Protein AF-A0A386JLX2-F1 (afdb_monomer_lite)

Sequence (131 aa):
MAINVAPYFHLYNGGPYQLVVCHFFLGICAYMGREWELSFRLGMRPWICVAYSAPVAAATAVFIIYPIGQGSFSDGMPLGISGTFNFMIVFQAEHNILMHPFHMLGVAGVFGGSLFSAMHVNCAVQMVTFK

Organism: NCBI:txid35849

Structure (mmCIF, N/CA/C/O backbone):
data_AF-A0A386JLX2-F1
#
_entry.id   AF-A0A386JLX2-F1
#
loop_
_atom_site.group_PDB
_atom_site.id
_atom_site.type_symbol
_atom_site.label_atom_id
_atom_site.label_alt_id
_atom_site.label_comp_id
_atom_site.label_asym_id
_atom_site.label_entity_id
_atom_site.label_seq_id
_atom_site.pdbx_PDB_ins_code
_atom_site.Cartn_x
_atom_site.Cartn_y
_atom_site.Cartn_z
_atom_site.occupancy
_atom_site.B_iso_or_equiv
_atom_site.auth_seq_id
_atom_site.auth_comp_id
_atom_site.auth_asym_id
_atom_site.auth_atom_id
_atom_site.pdbx_PDB_model_num
ATOM 1 N N . MET A 1 1 ? 31.302 -21.452 -19.687 1.00 52.09 1 MET A N 1
ATOM 2 C CA . MET A 1 1 ? 30.871 -20.875 -18.390 1.00 52.09 1 MET A CA 1
ATOM 3 C C . MET A 1 1 ? 29.405 -20.391 -18.369 1.00 52.09 1 MET A C 1
ATOM 5 O O . MET A 1 1 ? 28.961 -19.945 -17.328 1.00 52.09 1 MET A O 1
ATOM 9 N N . ALA A 1 2 ? 28.611 -20.520 -19.446 1.00 58.47 2 ALA A N 1
ATOM 10 C CA . ALA A 1 2 ? 27.252 -19.945 -19.514 1.00 58.47 2 ALA A CA 1
ATOM 11 C C . ALA A 1 2 ? 26.086 -20.896 -19.142 1.00 58.47 2 ALA A C 1
ATOM 13 O O . ALA A 1 2 ? 24.948 -20.459 -19.052 1.00 58.47 2 ALA A O 1
ATOM 14 N N . ILE A 1 3 ? 26.340 -22.191 -18.914 1.00 59.22 3 ILE A N 1
ATOM 15 C CA . ILE A 1 3 ?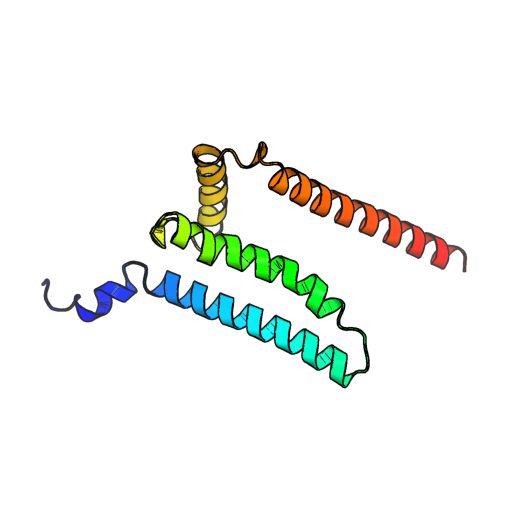 25.272 -23.212 -18.828 1.00 59.22 3 ILE A CA 1
ATOM 16 C C . ILE A 1 3 ? 24.692 -23.354 -17.400 1.00 59.22 3 ILE A C 1
ATOM 18 O O . ILE A 1 3 ? 23.554 -23.769 -17.234 1.00 59.22 3 ILE A O 1
ATOM 22 N N . ASN A 1 4 ? 25.425 -22.940 -16.356 1.00 62.19 4 ASN A N 1
ATOM 23 C CA . ASN A 1 4 ? 25.019 -23.116 -14.947 1.00 62.19 4 ASN A CA 1
ATOM 24 C C . ASN A 1 4 ? 24.203 -21.953 -14.342 1.00 62.19 4 ASN A C 1
ATOM 26 O O . ASN A 1 4 ? 23.785 -22.043 -13.192 1.00 62.19 4 ASN A O 1
ATOM 30 N N . VAL A 1 5 ? 23.965 -20.866 -15.084 1.00 63.06 5 VAL A N 1
ATOM 31 C CA . VAL A 1 5 ? 23.198 -19.693 -14.602 1.00 63.06 5 VAL A CA 1
ATOM 32 C C . VAL A 1 5 ? 21.744 -19.660 -15.085 1.00 63.06 5 VAL A C 1
ATOM 34 O O . VAL A 1 5 ? 20.936 -18.930 -14.517 1.00 63.06 5 VAL A O 1
ATOM 37 N N . ALA A 1 6 ? 21.377 -20.496 -16.062 1.00 67.81 6 ALA A N 1
ATOM 38 C CA . ALA A 1 6 ? 20.011 -20.610 -16.576 1.00 67.81 6 ALA A CA 1
ATOM 39 C C . ALA A 1 6 ? 18.926 -20.844 -15.495 1.00 67.81 6 ALA A C 1
ATOM 41 O O . ALA A 1 6 ? 17.912 -20.147 -15.548 1.00 67.81 6 ALA A O 1
ATOM 42 N N . PRO A 1 7 ? 19.103 -21.726 -14.482 1.00 73.06 7 PRO A N 1
ATOM 43 C CA . PRO A 1 7 ? 18.058 -21.943 -13.473 1.00 73.06 7 PRO A CA 1
ATOM 44 C C . PRO A 1 7 ? 17.890 -20.765 -12.502 1.00 73.06 7 PRO A C 1
ATOM 46 O O . PRO A 1 7 ? 16.843 -20.631 -11.877 1.00 73.06 7 PRO A O 1
ATOM 49 N N . TYR A 1 8 ? 18.889 -19.887 -12.388 1.00 78.88 8 TYR A N 1
ATOM 50 C CA . TYR A 1 8 ? 18.851 -18.741 -11.477 1.00 78.88 8 TYR A CA 1
ATOM 51 C C . TYR A 1 8 ? 18.521 -17.422 -12.182 1.00 78.88 8 TYR A C 1
ATOM 53 O O . TYR A 1 8 ? 18.382 -16.394 -11.522 1.00 78.88 8 TYR A O 1
ATOM 61 N N . PHE A 1 9 ? 18.358 -17.434 -13.508 1.00 80.44 9 PHE A N 1
ATOM 62 C CA . PHE A 1 9 ? 18.084 -16.238 -14.305 1.00 80.44 9 PHE A CA 1
ATOM 63 C C . PHE A 1 9 ? 16.869 -15.461 -13.777 1.00 80.44 9 PHE A C 1
ATOM 65 O O . PHE A 1 9 ? 16.927 -14.246 -13.627 1.00 80.44 9 PHE A O 1
ATOM 72 N N . HIS A 1 10 ? 15.796 -16.164 -13.407 1.00 82.31 10 HIS A N 1
ATOM 73 C CA . HIS A 1 10 ? 14.610 -15.539 -12.822 1.00 82.31 10 HIS A CA 1
ATOM 74 C C . HIS A 1 10 ? 14.889 -14.906 -11.446 1.00 82.31 10 HIS A C 1
ATOM 76 O O . HIS A 1 10 ? 14.394 -13.820 -11.154 1.00 82.31 10 HIS A O 1
ATOM 82 N N . LEU A 1 11 ? 15.724 -15.542 -10.617 1.00 86.31 11 LEU A N 1
ATOM 83 C CA . LEU A 1 11 ? 16.062 -15.053 -9.277 1.00 86.31 11 LEU A CA 1
ATOM 84 C C . LEU A 1 11 ? 16.952 -13.805 -9.302 1.00 86.31 11 LEU A C 1
ATOM 86 O O . LEU A 1 11 ? 16.874 -12.993 -8.388 1.00 86.31 11 LEU A O 1
ATOM 90 N N . TYR A 1 12 ? 17.766 -13.620 -10.339 1.00 86.56 12 TYR A N 1
ATOM 91 C CA . TYR A 1 12 ? 18.629 -12.441 -10.456 1.00 86.56 12 TYR A CA 1
ATOM 92 C C . TYR A 1 12 ? 18.009 -11.298 -11.277 1.00 86.56 12 TYR A C 1
ATOM 94 O O . TYR A 1 12 ? 18.468 -10.166 -11.164 1.00 86.56 12 TYR A O 1
ATOM 102 N N . ASN A 1 13 ? 16.937 -11.558 -12.037 1.00 88.75 13 ASN A N 1
ATOM 103 C CA . ASN A 1 13 ? 16.320 -10.589 -12.954 1.00 88.75 13 ASN A CA 1
ATOM 104 C C . ASN A 1 13 ? 14.878 -10.224 -12.558 1.00 88.75 13 ASN A C 1
ATOM 106 O O . ASN A 1 13 ? 13.952 -10.337 -13.357 1.00 88.75 13 ASN A O 1
ATOM 110 N N . GLY A 1 14 ? 14.671 -9.804 -11.308 1.00 90.19 14 GLY A N 1
ATOM 111 C CA . GLY A 1 14 ? 13.389 -9.241 -10.856 1.00 90.19 14 GLY A CA 1
ATOM 112 C C . GLY A 1 14 ? 12.327 -10.250 -10.396 1.00 90.19 14 GLY A C 1
ATOM 113 O O . GLY A 1 14 ? 11.309 -9.834 -9.845 1.00 90.19 14 GLY A O 1
ATOM 114 N N . GLY A 1 15 ? 12.565 -11.561 -10.505 1.00 92.88 15 GLY A N 1
ATOM 115 C CA . GLY A 1 15 ? 11.686 -12.582 -9.919 1.00 92.88 15 GLY A CA 1
ATOM 116 C C . GLY A 1 15 ? 11.446 -12.408 -8.409 1.00 92.88 15 GLY A C 1
ATOM 117 O O . GLY A 1 15 ? 10.291 -12.448 -7.978 1.00 92.88 15 GLY A O 1
ATOM 118 N N . PRO A 1 16 ? 12.476 -12.114 -7.585 1.00 94.19 16 PRO A N 1
ATOM 119 C CA . PRO A 1 16 ? 12.272 -11.862 -6.160 1.00 94.19 16 PRO A CA 1
ATOM 120 C C . PRO A 1 16 ? 11.422 -10.622 -5.881 1.00 94.19 16 PRO A C 1
ATOM 122 O O . PRO A 1 16 ? 10.642 -10.634 -4.936 1.00 94.19 16 PRO A O 1
ATOM 125 N N . TYR A 1 17 ? 11.526 -9.572 -6.706 1.00 94.00 17 TYR A N 1
ATOM 126 C CA . TYR A 1 17 ? 10.695 -8.372 -6.569 1.00 94.00 17 TYR A CA 1
ATOM 127 C C . TYR A 1 17 ? 9.210 -8.722 -6.696 1.00 94.00 17 TYR A C 1
ATOM 129 O O . TYR A 1 17 ? 8.423 -8.399 -5.808 1.00 94.00 17 TYR A O 1
ATOM 137 N N . GLN A 1 18 ? 8.844 -9.451 -7.754 1.00 93.81 18 GLN A N 1
ATOM 138 C CA . GLN A 1 18 ? 7.460 -9.867 -7.991 1.00 93.81 18 GLN A CA 1
ATOM 139 C C . GLN A 1 18 ? 6.947 -10.784 -6.877 1.00 93.81 18 GLN A C 1
ATOM 141 O O . GLN A 1 18 ? 5.831 -10.595 -6.398 1.00 93.81 18 GLN A O 1
ATOM 146 N N . LEU A 1 19 ? 7.765 -11.737 -6.414 1.00 94.62 19 LEU A N 1
ATOM 147 C CA . LEU A 1 19 ? 7.401 -12.609 -5.295 1.00 94.62 19 LEU A CA 1
ATOM 148 C C . LEU A 1 19 ? 7.124 -11.796 -4.029 1.00 94.62 19 LEU A C 1
ATOM 150 O O . LEU A 1 19 ? 6.088 -12.000 -3.397 1.00 94.62 19 LEU A O 1
ATOM 154 N N . VAL A 1 20 ? 8.019 -10.870 -3.670 1.00 95.56 20 VAL A N 1
ATOM 155 C CA . VAL A 1 20 ? 7.866 -10.039 -2.469 1.00 95.56 20 VAL A CA 1
ATOM 156 C C . VAL A 1 20 ? 6.629 -9.157 -2.578 1.00 95.56 20 VAL A C 1
ATOM 158 O O . VAL A 1 20 ? 5.843 -9.129 -1.636 1.00 95.56 20 VAL A O 1
ATOM 161 N N . VAL A 1 21 ? 6.409 -8.493 -3.717 1.00 95.94 21 VAL A N 1
ATOM 162 C CA . VAL A 1 21 ? 5.226 -7.650 -3.950 1.00 95.94 21 VAL A CA 1
ATOM 163 C C . VAL A 1 21 ? 3.933 -8.458 -3.837 1.00 95.94 21 VAL A C 1
ATOM 165 O O . VAL A 1 21 ? 3.031 -8.067 -3.096 1.00 95.94 21 VAL A O 1
ATOM 168 N N . CYS A 1 22 ? 3.840 -9.605 -4.512 1.00 95.62 22 CYS A N 1
ATOM 169 C CA . CYS A 1 22 ? 2.644 -10.448 -4.480 1.00 95.62 22 CYS A CA 1
ATOM 170 C C . CYS A 1 22 ? 2.396 -11.039 -3.086 1.00 95.62 22 CYS A C 1
ATOM 172 O O . CYS A 1 22 ? 1.264 -11.031 -2.603 1.00 95.62 22 CYS A O 1
ATOM 174 N N . HIS A 1 23 ? 3.445 -11.521 -2.413 1.00 97.31 23 HIS A N 1
ATOM 175 C CA . HIS A 1 23 ? 3.339 -12.043 -1.052 1.00 97.31 23 HIS A CA 1
ATOM 176 C C . HIS A 1 23 ? 2.915 -10.953 -0.062 1.00 97.31 23 HIS A C 1
ATOM 178 O O . HIS A 1 23 ? 1.999 -11.168 0.730 1.00 97.31 23 HIS A O 1
ATOM 184 N N . PHE A 1 24 ? 3.535 -9.774 -0.141 1.00 97.06 24 PHE A N 1
ATOM 185 C CA . PHE A 1 24 ? 3.167 -8.610 0.659 1.00 97.06 24 PHE A CA 1
ATOM 186 C C . PHE A 1 24 ? 1.703 -8.227 0.436 1.00 97.06 24 PHE A C 1
ATOM 188 O O . PHE A 1 24 ? 0.970 -8.043 1.406 1.00 97.06 24 PHE A O 1
ATOM 195 N N . PHE A 1 25 ? 1.260 -8.171 -0.823 1.00 97.31 25 PHE A N 1
ATOM 196 C CA . PHE A 1 25 ? -0.112 -7.818 -1.170 1.00 97.31 25 PHE A CA 1
ATOM 197 C C . PHE A 1 25 ? -1.132 -8.805 -0.587 1.00 97.31 25 PHE A C 1
ATOM 199 O O . PHE A 1 25 ? -2.111 -8.402 0.044 1.00 97.31 25 PHE A O 1
ATOM 206 N N . LEU A 1 26 ? -0.879 -10.109 -0.724 1.00 98.00 26 LEU A N 1
ATOM 207 C CA . LEU A 1 26 ? -1.707 -11.134 -0.087 1.00 98.00 26 LEU A CA 1
ATOM 208 C C . LEU A 1 26 ? -1.679 -11.013 1.441 1.00 98.00 26 LEU A C 1
ATOM 210 O O . LEU A 1 26 ? -2.722 -11.140 2.080 1.00 98.00 26 LEU A O 1
ATOM 214 N N . GLY A 1 27 ? -0.514 -10.716 2.019 1.00 98.25 27 GLY A N 1
ATOM 215 C CA . GLY A 1 27 ? -0.340 -10.502 3.453 1.00 98.25 27 GLY A CA 1
ATOM 216 C C . GLY A 1 27 ? -1.196 -9.356 3.993 1.00 98.25 27 GLY A C 1
ATOM 217 O O . GLY A 1 27 ? -1.921 -9.551 4.968 1.00 98.25 27 GLY A O 1
ATOM 218 N N . ILE A 1 28 ? -1.181 -8.185 3.349 1.00 98.12 28 ILE A N 1
ATOM 219 C CA . ILE A 1 28 ? -1.989 -7.033 3.791 1.00 98.12 28 ILE A CA 1
ATOM 220 C C . ILE A 1 28 ? -3.489 -7.254 3.554 1.00 98.12 28 ILE A C 1
ATOM 222 O O . ILE A 1 28 ? -4.303 -6.849 4.382 1.00 98.12 28 ILE A O 1
ATOM 226 N N . CYS A 1 29 ? -3.880 -7.954 2.484 1.00 98.19 29 CYS A N 1
ATOM 227 C CA . CYS A 1 29 ? -5.276 -8.333 2.253 1.00 98.19 29 CYS A CA 1
ATOM 228 C C . CYS A 1 29 ? -5.775 -9.320 3.320 1.00 98.19 29 CYS A C 1
ATOM 230 O O . CYS A 1 29 ? -6.862 -9.141 3.873 1.00 98.19 29 CYS A O 1
ATOM 232 N N . ALA A 1 30 ? -4.966 -10.326 3.663 1.00 98.12 30 ALA A N 1
ATOM 233 C CA . ALA A 1 30 ? -5.267 -11.256 4.748 1.00 98.12 30 ALA A CA 1
ATOM 234 C C . ALA A 1 30 ? -5.338 -10.534 6.103 1.00 98.12 30 ALA A C 1
ATOM 236 O O . ALA A 1 30 ? -6.226 -10.812 6.908 1.00 98.12 30 ALA A O 1
ATOM 237 N N . TYR A 1 31 ? -4.453 -9.561 6.338 1.00 98.12 31 TYR A N 1
ATOM 238 C CA . TYR A 1 31 ? -4.479 -8.741 7.545 1.00 98.12 31 TYR A CA 1
ATOM 239 C C . TYR A 1 31 ? -5.761 -7.900 7.642 1.00 98.12 31 TYR A C 1
ATOM 241 O O . TYR A 1 31 ? -6.392 -7.863 8.695 1.00 98.12 31 TYR A O 1
ATOM 249 N N . MET A 1 32 ? -6.212 -7.297 6.541 1.00 98.31 32 MET A N 1
ATOM 250 C CA . MET A 1 32 ? -7.500 -6.599 6.495 1.00 98.31 32 MET A CA 1
ATOM 251 C 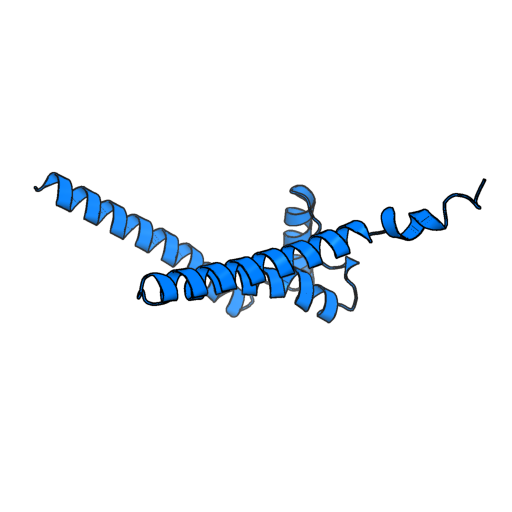C . MET A 1 32 ? -8.667 -7.536 6.855 1.00 98.31 32 MET A C 1
ATOM 253 O O . MET A 1 32 ? -9.519 -7.179 7.669 1.00 98.31 32 MET A O 1
ATOM 257 N N . GLY A 1 33 ? -8.677 -8.759 6.310 1.00 97.62 33 GLY A N 1
ATOM 258 C CA . GLY A 1 33 ? -9.665 -9.787 6.659 1.00 97.62 33 GLY A CA 1
ATOM 259 C C . GLY A 1 33 ? -9.628 -10.182 8.141 1.00 97.62 33 GLY A C 1
ATOM 260 O O . GLY A 1 33 ? -10.676 -10.369 8.761 1.00 97.62 33 GLY A O 1
ATOM 261 N N . ARG A 1 34 ? -8.435 -10.226 8.743 1.00 98.12 34 ARG A N 1
ATOM 262 C CA . ARG A 1 34 ? -8.263 -10.444 10.187 1.00 98.12 34 ARG A CA 1
ATOM 263 C C . ARG A 1 34 ? -8.886 -9.318 11.019 1.00 98.12 34 ARG A C 1
ATOM 265 O O . ARG A 1 34 ? -9.556 -9.611 12.007 1.00 98.12 34 ARG A O 1
ATOM 272 N N . GLU A 1 35 ? -8.689 -8.052 10.648 1.00 97.62 35 GLU A N 1
ATOM 273 C CA . GLU A 1 35 ? -9.278 -6.902 11.365 1.00 97.62 35 GLU A CA 1
ATOM 274 C C . GLU A 1 35 ? -10.816 -6.909 11.303 1.00 97.62 35 GLU A C 1
ATOM 276 O O . GLU A 1 35 ? -11.500 -6.573 12.279 1.00 97.62 35 GLU A O 1
ATOM 281 N N . TRP A 1 36 ? -11.373 -7.344 10.167 1.00 96.69 36 TRP A N 1
ATOM 282 C CA . TRP A 1 36 ? -12.808 -7.591 10.018 1.00 96.69 36 TRP A CA 1
ATOM 283 C C . TRP A 1 36 ? -13.268 -8.656 11.012 1.00 96.69 36 TRP A C 1
ATOM 285 O O . TRP A 1 36 ? -14.091 -8.368 11.879 1.00 96.69 36 TRP A O 1
ATOM 295 N N . GLU A 1 37 ? -12.694 -9.859 10.943 1.00 97.38 37 GLU A N 1
ATOM 296 C CA . GLU A 1 37 ? -13.065 -10.989 11.799 1.00 97.38 37 GLU A CA 1
ATOM 297 C C . GLU A 1 37 ? -12.967 -10.662 13.296 1.00 97.38 37 GLU A C 1
ATOM 299 O O . GLU A 1 37 ? -13.874 -10.998 14.063 1.00 97.38 37 GLU A O 1
ATOM 304 N N . LEU A 1 38 ? -11.908 -9.964 13.712 1.00 97.06 38 LEU A N 1
ATOM 305 C CA . LEU A 1 38 ? -11.742 -9.519 15.093 1.00 97.06 38 LEU A CA 1
ATOM 306 C C . LEU A 1 38 ? -12.896 -8.611 15.539 1.00 97.06 38 LEU A C 1
ATOM 308 O O . LEU A 1 38 ? -13.429 -8.791 16.635 1.00 97.06 38 LEU A O 1
ATOM 312 N N . SER A 1 39 ? -13.319 -7.683 14.678 1.00 96.88 39 SER A N 1
ATOM 313 C CA . SER A 1 39 ? -14.448 -6.795 14.965 1.00 96.88 39 SER A CA 1
ATOM 314 C C . SER A 1 39 ? -15.742 -7.592 15.179 1.00 96.88 39 SER A C 1
ATOM 316 O O . SER A 1 39 ? -16.436 -7.360 16.167 1.00 96.88 39 SER A O 1
ATOM 318 N N . PHE A 1 40 ? -16.028 -8.594 14.334 1.00 95.44 40 PHE A N 1
ATOM 319 C CA . PHE A 1 40 ? -17.204 -9.464 14.509 1.00 95.44 40 PHE A CA 1
ATOM 320 C C . PHE A 1 40 ? -17.150 -10.279 15.794 1.00 95.44 40 PHE A C 1
ATOM 322 O O . PHE A 1 40 ? -18.141 -10.334 16.521 1.00 95.44 40 PHE A O 1
ATOM 329 N N . ARG A 1 41 ? -16.000 -10.891 16.096 1.00 97.69 41 ARG A N 1
ATOM 330 C CA . ARG A 1 41 ? -15.826 -11.713 17.304 1.00 97.69 41 ARG A CA 1
ATOM 331 C C . ARG A 1 41 ? -16.007 -10.906 18.592 1.00 97.69 41 ARG A C 1
ATOM 333 O O . ARG A 1 41 ? -16.455 -11.461 19.589 1.00 97.69 41 ARG A O 1
ATOM 340 N N . LEU A 1 42 ? -15.690 -9.612 18.567 1.00 97.62 42 LEU A N 1
ATOM 341 C CA . LEU A 1 42 ? -15.883 -8.695 19.694 1.00 97.62 42 LEU A CA 1
ATOM 342 C C . LEU A 1 42 ? -17.256 -7.997 19.691 1.00 97.62 42 LEU A C 1
ATOM 344 O O . LEU A 1 42 ? -17.517 -7.178 20.570 1.00 97.62 42 LEU A O 1
ATOM 348 N N . GLY A 1 43 ? -18.128 -8.267 18.711 1.00 96.94 43 GLY A N 1
ATOM 349 C CA . GLY A 1 43 ? -19.401 -7.551 18.548 1.00 96.94 43 GLY A CA 1
ATOM 350 C C . GLY A 1 43 ? -19.229 -6.056 18.235 1.00 96.94 43 GLY A C 1
ATOM 351 O O . GLY A 1 43 ? -20.152 -5.264 18.427 1.00 96.94 43 GLY A O 1
ATOM 352 N N . MET A 1 44 ? -18.041 -5.654 17.777 1.00 98.19 44 MET A N 1
ATOM 353 C CA . MET A 1 44 ? -17.696 -4.281 17.432 1.00 98.19 44 MET A CA 1
ATOM 354 C C . MET A 1 44 ? -18.015 -3.988 15.966 1.00 98.19 44 MET A C 1
ATOM 356 O O . MET A 1 44 ? -18.027 -4.860 15.099 1.00 98.19 44 MET A O 1
ATOM 360 N N . ARG A 1 45 ? -18.228 -2.709 15.660 1.00 97.44 45 ARG A N 1
ATOM 361 C CA . ARG A 1 45 ? -18.371 -2.243 14.276 1.00 97.44 45 ARG A CA 1
ATOM 362 C C . ARG A 1 45 ? -17.001 -2.282 13.576 1.00 97.44 45 ARG A C 1
ATOM 364 O O . ARG A 1 45 ? -16.019 -1.869 14.193 1.00 97.44 45 ARG A O 1
ATOM 371 N N . PRO A 1 46 ? -16.913 -2.686 12.296 1.00 96.19 46 PRO A N 1
ATOM 372 C CA . PRO A 1 46 ? -15.644 -2.975 11.617 1.00 96.19 46 PRO A CA 1
ATOM 373 C C . PRO A 1 46 ? -14.896 -1.722 11.120 1.00 96.19 46 PRO A C 1
ATOM 375 O O . PRO A 1 46 ? -14.327 -1.712 10.030 1.00 96.19 46 PRO A O 1
ATOM 378 N N . TRP A 1 47 ? -14.881 -0.640 11.900 1.00 97.44 47 TRP A N 1
ATOM 379 C CA . TRP A 1 47 ? -14.282 0.636 11.492 1.00 97.44 47 TRP A CA 1
ATOM 380 C C . TRP A 1 47 ? -12.774 0.547 11.250 1.00 97.44 47 TRP A C 1
ATOM 382 O O . TRP A 1 47 ? -12.267 1.220 10.358 1.00 97.44 47 TRP A O 1
ATOM 392 N N . ILE A 1 48 ? -12.071 -0.305 12.002 1.00 96.94 48 ILE A N 1
ATOM 393 C CA . ILE A 1 48 ? -10.628 -0.525 11.832 1.00 96.94 48 ILE A CA 1
ATOM 394 C C . ILE A 1 48 ? -10.354 -1.170 10.472 1.00 96.94 48 ILE A C 1
ATOM 396 O O . ILE A 1 48 ? -9.504 -0.685 9.733 1.00 96.94 48 ILE A O 1
ATOM 400 N N . CYS A 1 49 ? -11.125 -2.194 10.093 1.00 96.94 49 CYS A N 1
ATOM 401 C CA . CYS A 1 49 ? -11.024 -2.811 8.771 1.00 96.94 49 CYS A CA 1
ATOM 402 C C . CYS A 1 49 ? -11.289 -1.798 7.646 1.00 96.94 49 CYS A C 1
ATOM 404 O O . CYS A 1 49 ? -10.555 -1.771 6.661 1.00 96.94 49 CYS A O 1
ATOM 406 N N . VAL A 1 50 ? -12.314 -0.950 7.796 1.00 97.31 50 VAL A N 1
ATOM 407 C CA . VAL A 1 50 ? -12.652 0.091 6.807 1.00 97.31 50 VAL A CA 1
ATOM 408 C C . VAL A 1 50 ? -11.550 1.151 6.710 1.00 97.31 50 VAL A C 1
ATOM 410 O O . VAL A 1 50 ? -11.207 1.585 5.618 1.00 97.31 50 VAL A O 1
ATOM 413 N N . ALA A 1 51 ? -10.944 1.562 7.823 1.00 96.62 51 ALA A N 1
ATOM 414 C CA . ALA A 1 51 ? -9.807 2.480 7.779 1.00 96.62 51 ALA A CA 1
ATOM 415 C C . ALA A 1 51 ? -8.573 1.815 7.140 1.00 96.62 51 ALA A C 1
ATOM 417 O O . ALA A 1 51 ? -7.891 2.424 6.315 1.00 96.62 51 ALA A O 1
ATOM 418 N N . TYR A 1 52 ? -8.315 0.546 7.466 1.00 97.94 52 TYR A N 1
ATOM 419 C CA . TYR A 1 52 ? -7.195 -0.228 6.930 1.00 97.94 52 TYR A CA 1
ATOM 420 C C . TYR A 1 52 ? -7.327 -0.518 5.425 1.00 97.94 52 TYR A C 1
ATOM 422 O O . TYR A 1 52 ? -6.321 -0.751 4.755 1.00 97.94 52 TYR A O 1
ATOM 430 N N . SER A 1 53 ? -8.523 -0.427 4.835 1.00 97.62 53 SER A N 1
ATOM 431 C CA . SER A 1 53 ? -8.650 -0.554 3.380 1.00 97.62 53 SER A CA 1
ATOM 432 C C . SER A 1 53 ? -7.975 0.592 2.616 1.00 97.62 53 SER A C 1
ATOM 434 O O . SER A 1 53 ? -7.624 0.406 1.455 1.00 97.62 53 SER A O 1
ATOM 436 N N . ALA A 1 54 ? -7.740 1.756 3.238 1.00 96.31 54 ALA A N 1
ATOM 437 C CA . ALA A 1 54 ? -7.035 2.870 2.598 1.00 96.31 54 ALA A CA 1
ATOM 438 C C . ALA A 1 54 ? -5.578 2.521 2.207 1.00 96.31 54 ALA A C 1
ATOM 440 O O . ALA A 1 54 ? -5.242 2.650 1.026 1.00 96.31 54 ALA A O 1
ATOM 441 N N . PRO A 1 55 ? -4.705 2.028 3.112 1.00 96.25 55 PRO A N 1
ATOM 442 C CA . PRO A 1 55 ? -3.370 1.575 2.720 1.00 96.25 55 PRO A CA 1
ATOM 443 C C . PRO A 1 55 ? -3.389 0.342 1.804 1.00 96.25 55 PRO A C 1
ATOM 445 O O . PRO A 1 55 ? -2.518 0.235 0.941 1.00 96.25 55 PRO A O 1
ATOM 448 N N . VAL A 1 56 ? -4.382 -0.553 1.911 1.00 98.19 56 VAL A N 1
ATOM 449 C CA . VAL A 1 56 ? -4.540 -1.671 0.955 1.00 98.19 56 VAL A CA 1
ATOM 450 C C . VAL A 1 56 ? -4.827 -1.145 -0.455 1.00 98.19 56 VAL A C 1
ATOM 452 O O . VAL A 1 56 ? -4.204 -1.592 -1.420 1.00 98.19 56 VAL A O 1
ATOM 455 N N . ALA A 1 57 ? -5.709 -0.152 -0.592 1.00 97.81 57 ALA A N 1
ATOM 456 C CA . ALA A 1 57 ? -5.996 0.496 -1.869 1.00 97.81 57 ALA A CA 1
ATOM 457 C C . ALA A 1 57 ? -4.763 1.216 -2.440 1.00 97.81 57 ALA A C 1
ATOM 459 O O . ALA A 1 57 ? -4.471 1.075 -3.627 1.00 97.81 57 ALA A O 1
ATOM 460 N N . ALA A 1 58 ? -3.991 1.918 -1.603 1.00 96.12 58 ALA A N 1
ATOM 461 C CA . ALA A 1 58 ? -2.743 2.555 -2.024 1.00 96.12 58 ALA A CA 1
ATOM 462 C C . ALA A 1 58 ? -1.703 1.528 -2.512 1.00 96.12 58 ALA A C 1
ATOM 464 O O . ALA A 1 58 ? -1.127 1.698 -3.586 1.00 96.12 58 ALA A O 1
ATOM 465 N N . ALA A 1 59 ? -1.510 0.428 -1.776 1.00 97.12 59 ALA A N 1
ATOM 466 C CA . ALA A 1 59 ? -0.617 -0.656 -2.184 1.00 97.12 59 ALA A CA 1
ATOM 467 C C . ALA A 1 59 ? -1.075 -1.312 -3.499 1.00 97.12 59 ALA A C 1
ATOM 469 O O . ALA A 1 59 ? -0.252 -1.578 -4.373 1.00 97.12 59 ALA A O 1
ATOM 470 N N . THR A 1 60 ? -2.387 -1.508 -3.670 1.00 97.62 60 THR A N 1
ATOM 471 C CA . THR A 1 60 ? -2.983 -2.023 -4.915 1.00 97.62 60 THR A CA 1
ATOM 472 C C . THR A 1 60 ? -2.671 -1.095 -6.089 1.00 97.62 60 THR A C 1
ATOM 474 O O . THR A 1 60 ? -2.228 -1.552 -7.142 1.00 97.62 60 THR A O 1
ATOM 477 N N . ALA A 1 61 ? -2.864 0.214 -5.908 1.00 96.19 61 ALA A N 1
ATOM 478 C CA . ALA A 1 61 ? -2.631 1.211 -6.946 1.00 96.19 61 ALA A CA 1
ATOM 479 C C . ALA A 1 61 ? -1.159 1.247 -7.388 1.00 96.19 61 ALA A C 1
ATOM 481 O O . ALA A 1 61 ? -0.881 1.187 -8.581 1.00 96.19 61 ALA A O 1
ATOM 482 N N . VAL A 1 62 ? -0.226 1.297 -6.434 1.00 96.00 62 VAL A N 1
ATOM 483 C CA . VAL A 1 62 ? 1.208 1.493 -6.705 1.00 96.00 62 VAL A CA 1
ATOM 484 C C . VAL A 1 62 ? 1.898 0.225 -7.207 1.00 96.00 62 VAL A C 1
ATOM 486 O O . VAL A 1 62 ? 2.700 0.294 -8.135 1.00 96.00 62 VAL A O 1
ATOM 489 N N . PHE A 1 63 ? 1.617 -0.930 -6.600 1.00 96.31 63 PHE A N 1
ATOM 490 C CA . PHE A 1 63 ? 2.386 -2.151 -6.859 1.00 96.31 63 PHE A CA 1
ATOM 491 C C . PHE A 1 63 ? 1.735 -3.106 -7.860 1.00 96.31 63 PHE A C 1
ATOM 493 O O . PHE A 1 63 ? 2.426 -3.968 -8.395 1.00 96.31 63 PHE A O 1
ATOM 500 N N . ILE A 1 64 ? 0.429 -2.972 -8.113 1.00 96.31 64 ILE A N 1
ATOM 501 C CA . ILE A 1 64 ? -0.312 -3.870 -9.008 1.00 96.31 64 ILE A CA 1
ATOM 502 C C . ILE A 1 64 ? -0.882 -3.092 -10.194 1.00 96.31 64 ILE A C 1
ATOM 504 O O . ILE A 1 64 ? -0.505 -3.343 -11.334 1.00 96.31 64 ILE A O 1
ATOM 508 N N . ILE A 1 65 ? -1.769 -2.128 -9.945 1.00 97.38 65 ILE A N 1
ATOM 509 C CA . ILE A 1 65 ? -2.522 -1.461 -11.016 1.00 97.38 65 ILE A CA 1
ATOM 510 C C . ILE A 1 65 ? -1.621 -0.587 -11.880 1.00 97.38 65 ILE A C 1
ATOM 512 O O . ILE A 1 65 ? -1.706 -0.667 -13.101 1.00 97.38 65 ILE A O 1
ATOM 516 N N . TYR A 1 66 ? -0.749 0.216 -11.273 1.00 96.50 66 TYR A N 1
ATOM 517 C CA . TYR A 1 66 ? 0.171 1.069 -12.015 1.00 96.50 66 TYR A CA 1
ATOM 518 C C . TYR A 1 66 ? 1.093 0.277 -12.961 1.00 96.50 66 TYR A C 1
ATOM 520 O O . TYR A 1 66 ? 1.018 0.534 -14.161 1.00 96.50 66 TYR A O 1
ATOM 528 N N . PRO A 1 67 ? 1.890 -0.713 -12.505 1.00 95.62 67 PRO A N 1
ATOM 529 C CA . PRO A 1 67 ? 2.755 -1.476 -13.407 1.00 95.62 67 PRO A CA 1
ATOM 530 C C . PRO A 1 67 ? 1.980 -2.257 -14.475 1.00 95.62 67 PRO A C 1
ATOM 532 O O . PRO A 1 67 ? 2.419 -2.325 -15.620 1.00 95.62 67 PRO A O 1
ATOM 535 N N . ILE A 1 68 ? 0.798 -2.799 -14.152 1.00 96.12 68 ILE A N 1
ATOM 536 C CA . ILE A 1 68 ? -0.069 -3.429 -15.163 1.00 96.12 68 ILE A CA 1
ATOM 537 C C . ILE A 1 68 ? -0.523 -2.396 -16.204 1.00 96.12 68 ILE A C 1
ATOM 539 O O . ILE A 1 68 ? -0.494 -2.685 -17.398 1.00 96.12 68 ILE A O 1
ATOM 543 N N . GLY A 1 69 ? -0.903 -1.192 -15.772 1.00 95.88 69 GLY A N 1
ATOM 544 C CA . GLY A 1 69 ? -1.294 -0.089 -16.651 1.00 95.88 69 GLY A CA 1
ATOM 545 C C . GLY A 1 69 ? -0.152 0.450 -17.519 1.00 95.88 69 GLY A C 1
ATOM 546 O O . GLY A 1 69 ? -0.418 0.920 -18.621 1.00 95.88 69 GLY A O 1
ATOM 547 N N . GLN A 1 70 ? 1.100 0.347 -17.059 1.00 94.75 70 GLN A N 1
ATOM 548 C CA . GLN A 1 70 ? 2.299 0.647 -17.857 1.00 94.75 70 GLN A CA 1
ATOM 549 C C . GLN A 1 70 ? 2.720 -0.519 -18.773 1.00 94.75 70 GLN A C 1
ATOM 551 O O . GLN A 1 70 ? 3.511 -0.338 -19.693 1.00 94.75 70 GLN A O 1
ATOM 556 N N . GLY A 1 71 ? 2.171 -1.720 -18.561 1.00 95.56 71 GLY A N 1
ATOM 557 C CA . GLY A 1 71 ? 2.502 -2.924 -19.324 1.00 95.56 71 GLY A CA 1
ATOM 558 C C . GLY A 1 71 ? 3.731 -3.683 -18.812 1.00 95.56 71 GLY A C 1
ATOM 559 O O . GLY A 1 71 ? 4.125 -4.671 -19.435 1.00 95.56 71 GLY A O 1
ATOM 560 N N . SER A 1 72 ? 4.322 -3.279 -17.681 1.00 93.19 72 SER A N 1
ATOM 561 C CA . SER A 1 72 ? 5.476 -3.955 -17.084 1.00 93.19 72 SER A CA 1
ATOM 562 C C . SER A 1 72 ? 5.590 -3.765 -15.567 1.00 93.19 72 SER A C 1
ATOM 564 O O . SER A 1 72 ? 5.487 -2.665 -15.031 1.00 93.19 72 SER A O 1
ATOM 566 N N . PHE A 1 73 ? 5.937 -4.845 -14.855 1.00 91.69 73 PHE A N 1
ATOM 567 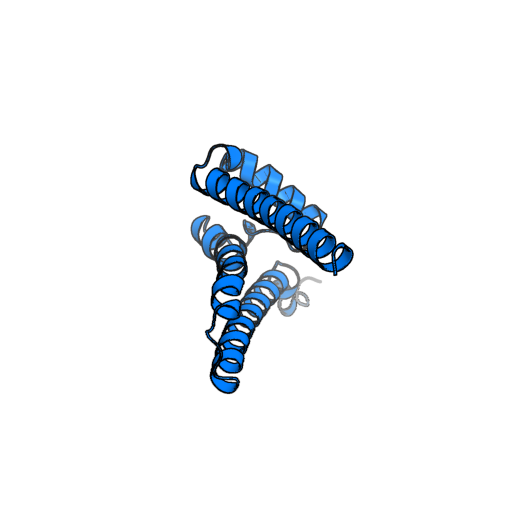C CA . PHE A 1 73 ? 6.320 -4.787 -13.435 1.00 91.69 73 PHE A CA 1
ATOM 568 C C . PHE A 1 73 ? 7.662 -4.086 -13.185 1.00 91.69 73 PHE A C 1
ATOM 570 O O . PHE A 1 73 ? 7.950 -3.756 -12.037 1.00 91.69 73 PHE A O 1
ATOM 577 N N . SER A 1 74 ? 8.469 -3.835 -14.223 1.00 90.56 74 SER A N 1
ATOM 578 C CA . SER A 1 74 ? 9.686 -3.019 -14.098 1.00 90.56 74 SER A CA 1
ATOM 579 C C . SER A 1 74 ? 9.393 -1.558 -13.774 1.00 90.56 74 SER A C 1
ATOM 581 O O . SER A 1 74 ? 10.248 -0.896 -13.196 1.00 90.56 74 SER A O 1
ATOM 583 N N . ASP A 1 75 ? 8.200 -1.076 -14.127 1.00 92.50 75 ASP A N 1
ATOM 584 C CA . ASP A 1 75 ? 7.804 0.319 -13.915 1.00 92.50 75 ASP A CA 1
ATOM 585 C C . ASP A 1 75 ? 7.218 0.535 -12.514 1.00 92.50 75 ASP A C 1
ATOM 587 O O . ASP A 1 75 ? 6.998 1.666 -12.086 1.00 92.50 75 ASP A O 1
ATOM 591 N N . GLY A 1 76 ? 6.967 -0.548 -11.771 1.00 91.44 76 GLY A N 1
ATOM 592 C CA . GLY A 1 76 ? 6.498 -0.489 -10.393 1.00 91.44 76 GLY A CA 1
ATOM 593 C C . GLY A 1 76 ? 7.519 0.148 -9.445 1.00 91.44 76 GLY A C 1
ATOM 594 O O . GLY A 1 76 ? 8.717 0.218 -9.719 1.00 91.44 76 GLY A O 1
ATOM 595 N N . MET A 1 77 ? 7.050 0.593 -8.277 1.00 96.06 77 MET A N 1
ATOM 596 C CA . MET A 1 77 ? 7.923 1.183 -7.258 1.00 96.06 77 MET A CA 1
ATOM 597 C C . MET A 1 77 ? 9.007 0.180 -6.809 1.00 96.06 77 MET A C 1
ATOM 599 O O . MET A 1 77 ? 8.648 -0.907 -6.342 1.00 96.06 77 MET A O 1
ATOM 603 N N . PRO A 1 78 ? 10.310 0.525 -6.875 1.00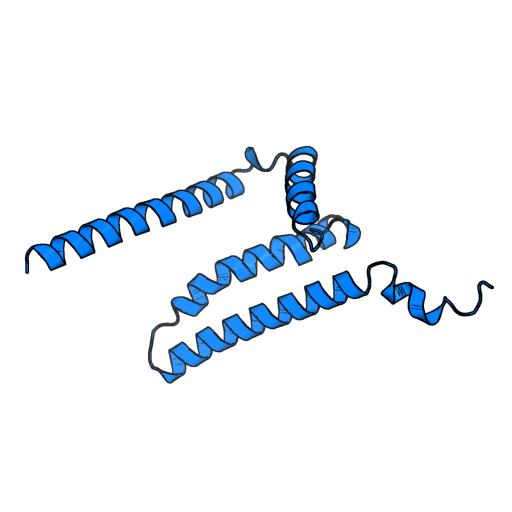 94.81 78 PRO A N 1
ATOM 604 C CA . PRO A 1 78 ? 11.382 -0.341 -6.392 1.00 94.81 78 PRO A CA 1
ATOM 605 C C . PRO A 1 78 ? 11.392 -0.463 -4.862 1.00 94.81 78 PRO A C 1
ATOM 607 O O . PRO A 1 78 ? 11.130 0.501 -4.140 1.00 94.81 78 PRO A O 1
ATOM 610 N N . LEU A 1 79 ? 11.750 -1.646 -4.357 1.00 93.50 79 LEU A N 1
ATOM 611 C CA . LEU A 1 79 ? 11.786 -1.935 -2.920 1.00 93.50 79 LEU A CA 1
ATOM 612 C C . LEU A 1 79 ? 13.120 -1.489 -2.307 1.00 93.50 79 LEU A C 1
ATOM 614 O O . LEU A 1 79 ? 14.096 -2.236 -2.274 1.00 93.50 79 LEU A O 1
ATOM 618 N N . GLY A 1 80 ? 13.160 -0.251 -1.827 1.00 94.75 80 GLY A N 1
ATOM 619 C CA . GLY A 1 80 ? 14.299 0.324 -1.118 1.00 94.75 80 GLY A CA 1
ATOM 620 C C . GLY A 1 80 ? 14.117 1.826 -0.937 1.00 94.75 80 GLY A C 1
ATOM 621 O O . GLY A 1 80 ? 13.406 2.452 -1.712 1.00 94.75 80 GLY A O 1
ATOM 622 N N . ILE A 1 81 ? 14.774 2.420 0.061 1.00 95.50 81 ILE A N 1
ATOM 623 C CA . ILE A 1 81 ? 14.579 3.840 0.410 1.00 95.50 81 ILE A CA 1
ATOM 624 C C . ILE A 1 81 ? 14.845 4.749 -0.800 1.00 95.50 81 ILE A C 1
ATOM 626 O O . ILE A 1 81 ? 13.983 5.530 -1.197 1.00 95.50 81 ILE A O 1
ATOM 630 N N . SER A 1 82 ? 16.016 4.616 -1.430 1.00 96.25 82 SER A N 1
ATOM 631 C CA . SER A 1 82 ? 16.366 5.390 -2.629 1.00 96.25 82 SER A CA 1
ATOM 632 C C . SER A 1 82 ? 15.463 5.069 -3.823 1.00 96.25 82 SER A C 1
ATOM 634 O O . SER A 1 82 ? 15.140 5.967 -4.595 1.00 96.25 82 SER A O 1
ATOM 636 N N . GLY A 1 83 ? 15.016 3.817 -3.946 1.00 94.56 83 GLY A N 1
ATOM 637 C CA . GLY A 1 83 ? 14.073 3.369 -4.969 1.00 94.56 83 GLY A CA 1
ATOM 638 C C . GLY A 1 83 ? 12.712 4.053 -4.860 1.00 94.56 83 GLY A C 1
ATOM 639 O O . GLY A 1 83 ? 12.192 4.542 -5.858 1.00 94.56 83 GLY A O 1
ATOM 640 N N . THR A 1 84 ? 12.174 4.179 -3.646 1.00 95.81 84 THR A N 1
ATOM 641 C CA . THR A 1 84 ? 10.921 4.901 -3.386 1.00 95.81 84 THR A CA 1
ATOM 642 C C . THR A 1 84 ? 11.030 6.380 -3.761 1.00 95.81 84 THR A C 1
ATOM 644 O O . THR A 1 84 ? 10.140 6.911 -4.425 1.00 95.81 84 THR A O 1
ATOM 647 N N . PHE A 1 85 ? 12.126 7.052 -3.389 1.00 96.38 85 PHE A N 1
ATOM 648 C CA . PHE A 1 85 ? 12.336 8.456 -3.767 1.00 96.38 85 PHE A CA 1
ATOM 649 C C . PHE A 1 85 ? 12.507 8.632 -5.277 1.00 96.38 85 PHE A C 1
ATOM 651 O O . PHE A 1 85 ? 11.943 9.562 -5.852 1.00 96.38 85 PHE A O 1
ATOM 658 N N . ASN A 1 86 ? 13.255 7.732 -5.921 1.00 95.94 86 ASN A N 1
ATOM 659 C CA . ASN A 1 86 ? 13.423 7.746 -7.369 1.00 95.94 86 ASN A CA 1
ATOM 660 C C . ASN A 1 86 ? 12.074 7.583 -8.080 1.00 95.94 86 ASN A C 1
ATOM 662 O O . ASN A 1 86 ? 11.743 8.410 -8.928 1.00 95.94 86 ASN A O 1
ATOM 666 N N . PHE A 1 87 ? 11.266 6.606 -7.656 1.00 95.56 87 PHE A N 1
ATOM 667 C CA . PHE A 1 87 ? 9.912 6.412 -8.167 1.00 95.56 87 PHE A CA 1
ATOM 668 C C . PHE A 1 87 ? 9.083 7.690 -8.050 1.00 95.56 87 PHE A C 1
ATOM 670 O O . PHE A 1 87 ? 8.468 8.093 -9.023 1.00 95.56 87 PHE A O 1
ATOM 677 N N . MET A 1 88 ? 9.100 8.374 -6.903 1.00 96.44 88 MET A N 1
ATOM 678 C CA . MET A 1 88 ? 8.306 9.591 -6.707 1.00 96.44 88 MET A CA 1
ATOM 679 C C . MET A 1 88 ? 8.694 10.727 -7.668 1.00 96.44 88 MET A C 1
ATOM 681 O O . MET A 1 88 ? 7.818 11.401 -8.206 1.00 96.44 88 MET A O 1
ATOM 685 N N . ILE A 1 89 ? 9.992 10.932 -7.910 1.00 96.12 89 ILE A N 1
ATOM 686 C CA . ILE A 1 89 ? 10.476 11.979 -8.824 1.00 96.12 89 ILE A CA 1
ATOM 687 C C . ILE A 1 89 ? 10.141 11.627 -10.276 1.00 96.12 89 ILE A C 1
ATOM 689 O O . ILE A 1 89 ? 9.649 12.483 -11.008 1.00 96.12 89 ILE A O 1
ATOM 693 N N . VAL A 1 90 ? 10.364 10.375 -10.683 1.00 95.69 90 VAL A N 1
ATOM 694 C CA . VAL A 1 90 ? 10.040 9.904 -12.040 1.00 95.69 90 VAL A CA 1
ATOM 695 C C . VAL A 1 90 ? 8.531 9.936 -12.270 1.00 95.69 90 VAL A C 1
ATOM 697 O O . VAL A 1 90 ? 8.078 10.455 -13.279 1.00 95.69 90 VAL A O 1
ATOM 700 N N . PHE A 1 91 ? 7.735 9.479 -11.306 1.00 95.69 91 PHE A N 1
ATOM 701 C CA . PHE A 1 91 ? 6.277 9.504 -11.388 1.00 95.69 91 PHE A CA 1
ATOM 702 C C . PHE A 1 91 ? 5.741 10.934 -11.512 1.00 95.69 91 PHE A C 1
ATOM 704 O O . PHE A 1 91 ? 4.806 11.191 -12.268 1.00 95.69 91 PHE A O 1
ATOM 711 N N . GLN A 1 92 ? 6.355 11.889 -10.810 1.00 97.00 92 GLN A N 1
ATOM 712 C CA . GLN A 1 92 ? 6.039 13.301 -10.986 1.00 97.00 92 GLN A CA 1
ATOM 713 C C . GLN A 1 92 ? 6.458 13.822 -12.368 1.00 97.00 92 GLN A C 1
ATOM 715 O O . GLN A 1 92 ? 5.712 14.600 -12.956 1.00 97.00 92 GLN A O 1
ATOM 720 N N . ALA A 1 93 ? 7.618 13.424 -12.887 1.00 96.50 93 ALA A N 1
ATOM 721 C CA . ALA A 1 93 ? 8.086 13.857 -14.202 1.00 96.50 93 ALA A CA 1
ATOM 722 C C . ALA A 1 93 ? 7.216 13.309 -15.348 1.00 96.50 93 ALA A C 1
ATOM 724 O O . ALA A 1 93 ? 6.867 14.062 -16.252 1.00 96.50 93 ALA A O 1
ATOM 725 N N . GLU A 1 94 ? 6.829 12.035 -15.277 1.00 95.31 94 GLU A N 1
ATOM 726 C CA . GLU A 1 94 ? 6.061 11.341 -16.319 1.00 95.31 94 GLU A CA 1
ATOM 727 C C . GLU A 1 94 ? 4.555 11.647 -16.251 1.00 95.31 94 GLU A C 1
ATOM 729 O O . GLU A 1 94 ? 3.910 11.829 -17.281 1.00 95.31 94 GLU A O 1
ATOM 734 N N . HIS A 1 95 ? 3.976 11.745 -15.044 1.00 94.94 95 HIS A N 1
ATOM 735 C CA . HIS A 1 95 ? 2.514 11.844 -14.860 1.00 94.94 95 HIS A CA 1
ATOM 736 C C . HIS A 1 95 ? 2.035 13.165 -14.249 1.00 94.94 95 HIS A C 1
ATOM 738 O O . HIS A 1 95 ? 0.828 13.381 -14.137 1.00 94.94 95 HIS A O 1
ATOM 744 N N . ASN A 1 96 ? 2.945 14.050 -13.829 1.00 96.19 96 ASN A N 1
ATOM 745 C CA . ASN A 1 96 ? 2.632 15.330 -13.182 1.00 96.19 96 ASN A CA 1
ATOM 746 C C . ASN A 1 96 ? 1.580 15.214 -12.057 1.00 96.19 96 ASN A C 1
ATOM 748 O O . ASN A 1 96 ? 0.600 15.965 -11.999 1.00 96.19 96 ASN A O 1
ATOM 752 N N . ILE A 1 97 ? 1.776 14.248 -11.154 1.00 95.38 97 ILE A N 1
ATOM 753 C CA . ILE A 1 97 ? 0.789 13.882 -10.129 1.00 95.38 97 ILE A CA 1
ATOM 754 C C . ILE A 1 97 ? 0.402 15.043 -9.203 1.00 95.38 97 ILE A C 1
ATOM 756 O O . ILE A 1 97 ? -0.742 15.102 -8.753 1.00 95.38 97 ILE A O 1
ATOM 760 N N . LEU A 1 98 ? 1.292 16.012 -8.967 1.00 95.56 98 LEU A N 1
ATOM 761 C CA . LEU A 1 98 ? 0.989 17.199 -8.160 1.00 95.56 98 LEU A CA 1
ATOM 762 C C . LEU A 1 98 ? -0.208 18.006 -8.688 1.00 95.56 98 LEU A C 1
ATOM 764 O O . LEU A 1 98 ? -0.912 18.623 -7.888 1.00 95.56 98 LEU A O 1
ATOM 768 N N . MET A 1 99 ? -0.474 17.970 -9.997 1.00 97.25 99 MET A N 1
ATOM 769 C CA . MET A 1 99 ? -1.612 18.662 -10.614 1.00 97.25 99 MET A CA 1
ATOM 770 C C . MET A 1 99 ? -2.885 17.804 -10.678 1.00 97.25 99 MET A C 1
ATOM 772 O O . MET A 1 99 ? -3.937 18.291 -11.093 1.00 97.25 99 MET A O 1
ATOM 776 N N . HIS A 1 100 ? -2.826 16.540 -10.254 1.00 96.81 100 HIS A N 1
ATOM 777 C CA . HIS A 1 100 ? -3.955 15.624 -10.331 1.00 96.81 100 HIS A CA 1
ATOM 778 C C . HIS A 1 100 ? -4.977 15.888 -9.202 1.00 96.81 100 HIS A C 1
ATOM 780 O O . HIS A 1 100 ? -4.611 15.846 -8.023 1.00 96.81 100 HIS A O 1
ATOM 786 N N . PRO A 1 101 ? -6.284 16.060 -9.492 1.00 96.94 101 PRO A N 1
ATOM 787 C CA . PRO A 1 101 ? -7.282 16.394 -8.469 1.00 96.94 101 PRO A CA 1
ATOM 788 C C . PRO A 1 101 ? -7.401 15.330 -7.365 1.00 96.94 101 PRO A C 1
ATOM 790 O O . PRO A 1 101 ? -7.473 15.673 -6.189 1.00 96.94 101 PRO A O 1
ATOM 793 N N . PHE A 1 102 ? -7.340 14.033 -7.697 1.00 96.38 102 PHE A N 1
ATOM 794 C CA . PHE A 1 102 ? -7.315 12.974 -6.671 1.00 96.38 102 PHE A CA 1
ATOM 795 C C . PHE A 1 102 ? -6.055 12.989 -5.796 1.00 96.38 102 PHE A C 1
ATOM 797 O O . PHE A 1 102 ? -6.142 12.646 -4.620 1.00 96.38 102 PHE A O 1
ATOM 804 N N . HIS A 1 103 ? -4.906 13.430 -6.321 1.00 96.56 103 HIS A N 1
ATOM 805 C CA . HIS A 1 103 ? -3.714 13.608 -5.495 1.00 96.56 103 HIS A CA 1
ATOM 806 C C . HIS A 1 103 ? -3.912 14.773 -4.521 1.00 96.56 103 HIS A C 1
ATOM 808 O O . HIS A 1 103 ? -3.661 14.616 -3.331 1.00 96.56 103 HIS A O 1
ATOM 814 N N . MET A 1 104 ? -4.454 15.904 -4.986 1.00 97.69 104 MET A N 1
ATOM 815 C CA . MET A 1 104 ? -4.779 17.043 -4.116 1.00 97.69 104 MET A CA 1
ATOM 816 C C . MET A 1 104 ? -5.782 16.668 -3.015 1.00 97.69 104 MET A C 1
ATOM 818 O O . MET A 1 104 ? -5.602 17.068 -1.865 1.00 97.69 104 MET A O 1
ATOM 822 N N . LEU A 1 105 ? -6.797 15.853 -3.329 1.00 97.06 105 LEU A N 1
ATOM 823 C CA . LEU A 1 105 ? -7.724 15.314 -2.326 1.00 97.06 105 LEU A CA 1
ATOM 824 C C . LEU A 1 105 ? -7.014 14.402 -1.315 1.00 97.06 105 LEU A C 1
ATOM 826 O O . LEU A 1 105 ? -7.267 14.511 -0.116 1.00 97.06 105 LEU A O 1
ATOM 830 N N . GLY A 1 106 ? -6.097 13.544 -1.771 1.00 95.44 106 GLY A N 1
ATOM 831 C CA . GLY A 1 106 ? -5.267 12.721 -0.888 1.00 95.44 106 GLY A CA 1
ATOM 832 C C . GLY A 1 106 ? -4.394 13.562 0.048 1.00 95.44 106 GLY A C 1
ATOM 833 O O . GLY A 1 106 ? -4.379 13.327 1.255 1.00 95.44 106 GLY A O 1
ATOM 834 N N . VAL A 1 107 ? -3.736 14.595 -0.484 1.00 96.75 107 VAL A N 1
ATOM 835 C CA . VAL A 1 107 ? -2.924 15.555 0.283 1.00 96.75 107 VAL A CA 1
ATOM 836 C C . VAL A 1 107 ? -3.772 16.283 1.331 1.00 96.75 107 VAL A C 1
ATOM 838 O O . VAL A 1 107 ? -3.376 16.360 2.496 1.00 96.75 107 VAL A O 1
ATOM 841 N N . ALA A 1 108 ? -4.965 16.755 0.958 1.00 97.31 108 ALA A N 1
ATOM 842 C CA . ALA A 1 108 ? -5.910 17.359 1.896 1.00 97.31 108 ALA A CA 1
ATOM 843 C C . ALA A 1 108 ? -6.336 16.373 2.997 1.00 97.31 108 ALA A C 1
ATOM 845 O O . ALA A 1 108 ? -6.441 16.765 4.158 1.00 97.31 108 ALA A O 1
ATOM 846 N N . GLY A 1 109 ? -6.520 15.092 2.665 1.00 96.38 109 GLY A N 1
ATOM 847 C CA . GLY A 1 109 ? -6.804 14.035 3.635 1.00 96.38 109 GLY A CA 1
ATOM 848 C C . GLY A 1 109 ? -5.673 13.819 4.645 1.00 96.38 109 GLY A C 1
ATOM 849 O O . GLY A 1 109 ? -5.937 13.742 5.845 1.00 96.38 109 GLY A O 1
ATOM 850 N N . VAL A 1 110 ? -4.414 13.780 4.193 1.00 96.44 110 VAL A N 1
ATOM 851 C CA . VAL A 1 110 ? -3.242 13.609 5.075 1.00 96.44 110 VAL A CA 1
ATOM 852 C C . VAL A 1 110 ? -3.083 14.800 6.024 1.00 96.44 110 VAL A C 1
ATOM 854 O O . VAL A 1 110 ? -2.942 14.605 7.233 1.00 96.44 110 VAL A O 1
ATOM 857 N N . PHE A 1 111 ? -3.149 16.031 5.505 1.00 97.44 111 PHE A N 1
ATOM 858 C CA . PHE A 1 111 ? -3.049 17.233 6.340 1.00 97.44 111 PHE A CA 1
ATOM 859 C C . PHE A 1 111 ? -4.266 17.424 7.250 1.00 97.44 111 PHE A C 1
ATOM 861 O O . PHE A 1 111 ? -4.115 17.813 8.405 1.00 97.44 111 PHE A O 1
ATOM 868 N N . GLY A 1 112 ? -5.470 17.117 6.767 1.00 97.56 112 GLY A N 1
ATOM 869 C CA . GLY A 1 112 ? -6.684 17.164 7.578 1.00 97.56 112 GLY A CA 1
ATOM 870 C C . GLY A 1 112 ? -6.641 16.153 8.724 1.00 97.56 112 GLY A C 1
ATOM 871 O O . GLY A 1 112 ? -6.941 16.502 9.864 1.00 97.56 112 GLY A O 1
ATOM 872 N N . GLY A 1 113 ? -6.204 14.920 8.452 1.00 95.56 113 GLY A N 1
ATOM 873 C CA . GLY A 1 113 ? -6.061 13.877 9.467 1.00 95.56 113 GLY A CA 1
ATOM 874 C C . GLY A 1 113 ? -5.074 14.256 10.574 1.00 95.56 113 GLY A C 1
ATOM 875 O O . GLY A 1 113 ? -5.396 14.117 11.756 1.00 95.56 113 GLY A O 1
ATOM 876 N N . SER A 1 114 ? -3.901 14.790 10.216 1.00 96.12 114 SER A N 1
ATOM 877 C CA . SER A 1 114 ? -2.913 15.236 11.207 1.00 96.12 114 SER A CA 1
ATOM 878 C C . SER A 1 114 ? -3.396 16.450 12.006 1.00 96.12 114 SER A C 1
ATOM 880 O O . SER A 1 114 ? -3.237 16.470 13.229 1.00 96.12 114 SER A O 1
ATOM 882 N N . LEU A 1 115 ? -4.061 17.412 11.357 1.00 96.75 115 LEU A N 1
ATOM 883 C CA . LEU A 1 115 ? -4.651 18.578 12.016 1.00 96.75 115 LEU A CA 1
ATOM 884 C C . LEU A 1 115 ? -5.716 18.172 13.041 1.00 96.75 115 LEU A C 1
ATOM 886 O O . LEU A 1 115 ? -5.633 18.567 14.205 1.00 96.75 115 LEU A O 1
ATOM 890 N N . PHE A 1 116 ? -6.692 17.351 12.642 1.00 96.81 116 PHE A N 1
ATOM 891 C CA . PHE A 1 116 ? -7.751 16.914 13.552 1.00 96.81 116 PHE A CA 1
ATOM 892 C C . PHE A 1 116 ? -7.215 16.038 14.683 1.00 96.81 116 PHE A C 1
ATOM 894 O O . PHE A 1 116 ? -7.679 16.173 15.815 1.00 96.81 116 PHE A O 1
ATOM 901 N N . SER A 1 117 ? -6.205 15.201 14.424 1.00 96.25 117 SER A N 1
ATOM 902 C CA . SER A 1 117 ? -5.531 14.446 15.484 1.00 96.25 117 SER A CA 1
ATOM 903 C C . SER A 1 117 ? -4.865 15.379 16.499 1.00 96.25 117 SER A C 1
ATOM 905 O O . SER A 1 117 ? -5.025 15.182 17.703 1.00 96.25 117 SER A O 1
ATOM 907 N N . ALA A 1 118 ? -4.160 16.420 16.044 1.00 96.25 118 ALA A N 1
ATOM 908 C CA . ALA A 1 118 ? -3.518 17.390 16.929 1.00 96.25 118 ALA A CA 1
ATOM 909 C C . ALA A 1 118 ? -4.544 18.175 17.767 1.00 96.25 118 ALA A C 1
ATOM 911 O O . ALA A 1 118 ? -4.379 18.313 18.980 1.00 96.25 118 ALA A O 1
ATOM 912 N N . MET A 1 119 ? -5.638 18.628 17.146 1.00 97.75 119 MET A N 1
ATOM 913 C CA . MET A 1 119 ? -6.734 19.316 17.841 1.00 97.75 119 MET A CA 1
ATOM 914 C C . MET A 1 119 ? -7.399 18.415 18.886 1.00 97.75 119 MET A C 1
ATOM 916 O O . MET A 1 119 ? -7.643 18.849 20.014 1.00 97.75 119 MET A O 1
ATOM 920 N N . HIS A 1 120 ? -7.681 17.163 18.518 1.00 96.12 120 HIS A N 1
ATOM 921 C CA . HIS A 1 120 ? -8.335 16.205 19.400 1.00 96.12 120 HIS A CA 1
ATOM 922 C C . HIS A 1 120 ? -7.472 15.899 20.624 1.00 96.12 120 HIS A C 1
ATOM 924 O O . HIS A 1 120 ? -7.962 15.989 21.748 1.00 96.12 120 HIS A O 1
ATOM 930 N N . VAL A 1 121 ? -6.184 15.604 20.419 1.00 94.62 121 VAL A N 1
ATOM 931 C CA . VAL A 1 121 ? -5.250 15.320 21.518 1.00 94.62 121 VAL A CA 1
ATOM 932 C C . VAL A 1 121 ? -5.101 16.533 22.433 1.00 94.62 121 VAL A C 1
ATOM 934 O O . VAL A 1 121 ? -5.180 16.376 23.648 1.00 94.62 121 VAL A O 1
ATOM 937 N N . ASN A 1 122 ? -4.958 17.744 21.885 1.00 92.50 122 ASN A N 1
ATOM 938 C CA . ASN A 1 122 ? -4.846 18.953 22.703 1.00 92.50 122 ASN A CA 1
ATOM 939 C C . ASN A 1 122 ? -6.100 19.185 23.564 1.00 92.50 122 ASN A C 1
ATOM 941 O O . ASN A 1 122 ? -5.990 19.428 24.763 1.00 92.50 122 ASN A O 1
ATOM 945 N N . CYS A 1 123 ? -7.290 19.048 22.974 1.00 90.12 123 CYS A N 1
ATOM 946 C CA . CYS A 1 123 ? -8.556 19.172 23.696 1.00 90.12 123 CYS A CA 1
ATOM 947 C C . CYS A 1 123 ? -8.694 18.100 24.787 1.00 90.12 123 CYS A C 1
ATOM 949 O O . CYS A 1 123 ? -9.049 18.409 25.925 1.00 90.12 123 CYS A O 1
ATOM 951 N N . ALA A 1 124 ? -8.365 16.846 24.461 1.00 92.19 124 ALA A N 1
ATOM 952 C CA . ALA A 1 124 ? -8.398 15.747 25.415 1.00 92.19 124 ALA A CA 1
ATOM 953 C C . ALA A 1 124 ? -7.485 16.032 26.613 1.00 92.19 124 ALA A C 1
ATOM 955 O O . ALA A 1 124 ? -7.965 15.968 27.740 1.00 92.19 124 ALA A O 1
ATOM 956 N N . VAL A 1 125 ? -6.225 16.424 26.376 1.00 93.31 125 VAL A N 1
ATOM 957 C CA . VAL A 1 125 ? -5.260 16.777 27.434 1.00 93.31 125 VAL A CA 1
ATOM 958 C C . VAL A 1 125 ? -5.788 17.915 28.305 1.00 93.31 125 VAL A C 1
ATOM 960 O O . VAL A 1 125 ? -5.791 17.785 29.527 1.00 93.31 125 VAL A O 1
ATOM 963 N N . GLN A 1 126 ? -6.305 18.987 27.699 1.00 86.69 126 GLN A N 1
ATOM 964 C CA . GLN A 1 126 ? -6.888 20.106 28.442 1.00 86.69 126 GLN A CA 1
ATOM 965 C C . GLN A 1 126 ? -8.034 19.641 29.351 1.00 86.69 126 GLN A C 1
ATOM 967 O O . GLN A 1 126 ? -8.041 19.952 30.541 1.00 86.69 126 GLN A O 1
ATOM 972 N N . MET A 1 127 ? -8.962 18.825 28.849 1.00 87.50 127 MET A N 1
ATOM 973 C CA . MET A 1 127 ? -10.079 18.323 29.656 1.00 87.50 127 MET A CA 1
ATOM 974 C C . MET A 1 127 ? -9.641 17.460 30.843 1.00 87.50 127 MET A C 1
ATOM 976 O O . MET A 1 127 ? -10.302 17.508 31.877 1.00 87.50 127 MET A O 1
ATOM 980 N N . VAL A 1 128 ? -8.557 16.681 30.731 1.00 88.06 128 VAL A N 1
ATOM 981 C CA . VAL A 1 128 ? -8.057 15.895 31.877 1.00 88.06 128 VAL A CA 1
ATOM 982 C C . VAL A 1 128 ? -7.309 16.754 32.892 1.00 88.06 128 VAL A C 1
ATOM 984 O O . VAL A 1 128 ? -7.310 16.400 34.060 1.00 88.06 128 VAL A O 1
ATOM 987 N N . THR A 1 129 ? -6.708 17.877 32.485 1.00 78.56 129 THR A N 1
ATOM 988 C CA . THR A 1 129 ? -6.072 18.824 33.424 1.00 78.56 129 THR A CA 1
ATOM 989 C C . THR A 1 129 ? -7.068 19.691 34.196 1.00 78.56 129 THR A C 1
ATOM 991 O O . THR A 1 129 ? -6.708 20.265 35.218 1.00 78.56 129 THR A O 1
ATOM 994 N N . PHE A 1 130 ? -8.311 19.797 33.714 1.00 71.50 130 PHE A N 1
ATOM 995 C CA . PHE A 1 130 ? -9.407 20.485 3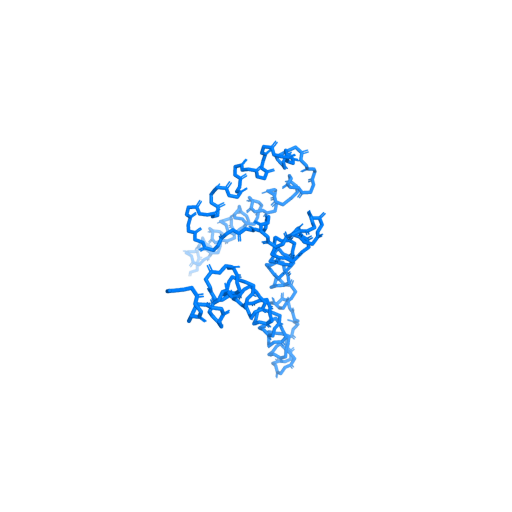4.405 1.00 71.50 130 PHE A CA 1
ATOM 996 C C . PHE A 1 130 ? -10.289 19.535 35.239 1.00 71.50 130 PHE A C 1
ATOM 998 O O . PHE A 1 130 ? -11.326 19.964 35.747 1.00 71.50 130 PHE A O 1
ATOM 1005 N N . LYS A 1 131 ? -9.903 18.259 35.364 1.00 54.84 131 LYS A N 1
ATOM 1006 C CA . LYS A 1 131 ? -10.486 17.286 36.298 1.00 54.84 131 LYS A CA 1
ATOM 1007 C C . LYS A 1 131 ? -9.569 17.103 37.497 1.00 54.84 131 LYS A C 1
ATOM 1009 O O . LYS A 1 131 ? -10.126 16.918 38.599 1.00 54.84 131 LYS A O 1
#

InterPro domains:
  IPR000484 Photosynthetic reaction centre, L/M [PF00124] (11-121)
  IPR036854 Photosystem II protein D1/D2 superfamily [G3DSA:1.20.85.10] (47-131)
  IPR036854 Photosystem II protein D1/D2 superfamily [SSF81483] (5-120)
  IPR055266 Photosystem II protein D1/D2 [PTHR33149] (10-121)

pLDDT: mean 92.85, std 9.19, range [52.09, 98.31]

Secondary structure (DSSP, 8-state):
--SSSGGGH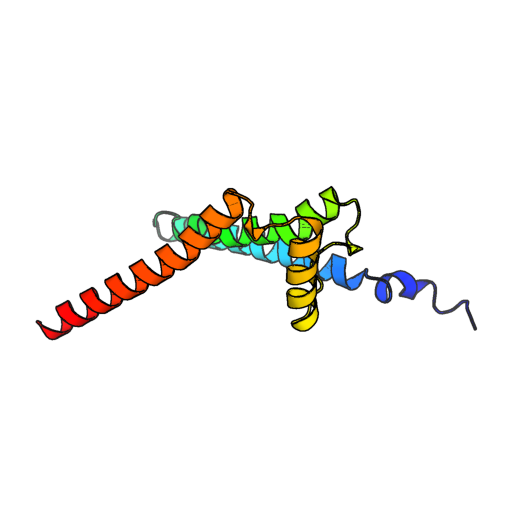HHHTTHHHHHHHHHHHHHHHHHHHHHHHHHHHTT---HHHHHHHHHHHHHHIIIIIHHHHHT-GGGSPPSSHHHHHHHHHHHHHHH-GGG-HHHHHHHHHHHHHHHHHHHHHHHHHHHHHT-

Foldseek 3Di:
DPPVCVVCPCVVPCVVVVVCLVVVLVVLVVVLVVLQVVCVVVVHDSVVSVVSVVVSVVSCVQQPVVQVVVVHSVLGQDPDDVSNVVNVVVCCVPPVLVPPPVSVVVVCVVVVVVVVVVVVVVVVVVVVVVD

Radius of gyration: 20.73 Å; chains: 1; bounding box: 50×44×56 Å